Protein AF-A0A1S8C5A7-F1 (afdb_monomer_lite)

Sequence (56 aa):
AGLLATADVASVVVDCESGPVRLGLAASLGVALGAETMRLEELGAESLVRTVREAA

Radius of gyration: 12.65 Å; chains: 1; bounding box: 24×31×26 Å

Foldseek 3Di:
DQVCLVVLPADAFEAADDDDDDPCVSVVVCVNNVHHYYYCVVPPVVVVVVVVVVVD

Structure (mmCIF, N/CA/C/O backbone):
data_AF-A0A1S8C5A7-F1
#
_entry.id   AF-A0A1S8C5A7-F1
#
loop_
_atom_site.group_PDB
_atom_site.id
_atom_site.type_symbol
_atom_site.label_atom_id
_atom_site.label_alt_id
_atom_site.label_comp_id
_atom_site.label_asym_id
_atom_site.label_entity_id
_atom_site.label_seq_id
_atom_site.pdbx_PDB_ins_code
_atom_site.Cartn_x
_atom_site.Cartn_y
_atom_site.Cartn_z
_atom_site.occupancy
_atom_site.B_iso_or_equiv
_atom_site.auth_seq_id
_atom_site.auth_comp_id
_atom_site.auth_asym_id
_atom_site.auth_atom_id
_atom_site.pdbx_PDB_model_num
ATOM 1 N N . ALA A 1 1 ? 13.356 3.262 -2.862 1.00 85.62 1 ALA A N 1
ATOM 2 C CA . ALA A 1 1 ? 12.466 2.622 -3.852 1.00 85.62 1 ALA A CA 1
ATOM 3 C C . ALA A 1 1 ? 13.161 2.318 -5.172 1.00 85.62 1 ALA A C 1
ATOM 5 O O . ALA A 1 1 ? 13.084 1.178 -5.595 1.00 85.62 1 ALA A O 1
ATOM 6 N N . GLY A 1 2 ? 13.872 3.279 -5.785 1.00 92.06 2 GLY A N 1
ATOM 7 C CA . GLY A 1 2 ? 14.424 3.133 -7.143 1.00 92.06 2 GLY A CA 1
ATOM 8 C C . GLY A 1 2 ? 15.140 1.810 -7.440 1.00 92.06 2 GLY A C 1
ATOM 9 O O . GLY A 1 2 ? 14.803 1.179 -8.426 1.00 92.06 2 GLY A O 1
ATOM 10 N N . LEU A 1 3 ? 16.041 1.345 -6.563 1.00 96.25 3 LEU A N 1
ATOM 11 C CA . LEU A 1 3 ? 16.745 0.064 -6.751 1.00 96.25 3 LEU A CA 1
ATOM 12 C C . LEU A 1 3 ? 15.804 -1.154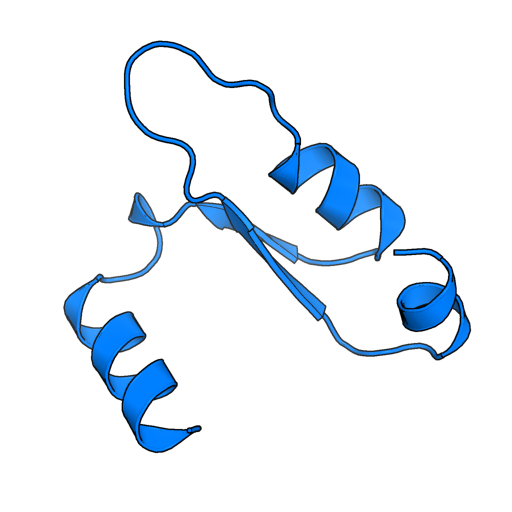 -6.819 1.00 96.25 3 LEU A C 1
ATOM 14 O O . LEU A 1 3 ? 15.994 -2.029 -7.658 1.00 96.25 3 LEU A O 1
ATOM 18 N N . LEU A 1 4 ? 14.787 -1.205 -5.953 1.00 95.25 4 LEU A N 1
ATOM 19 C CA . LEU A 1 4 ? 13.805 -2.297 -5.921 1.00 95.25 4 LEU A CA 1
ATOM 20 C C . LEU A 1 4 ? 12.883 -2.239 -7.141 1.00 95.25 4 LEU A C 1
ATOM 22 O O . LEU A 1 4 ? 12.625 -3.265 -7.760 1.00 95.25 4 LEU A O 1
ATOM 26 N N . ALA A 1 5 ? 12.459 -1.031 -7.523 1.00 94.19 5 ALA A N 1
ATOM 27 C CA . ALA A 1 5 ? 11.658 -0.810 -8.721 1.00 94.19 5 ALA A CA 1
ATOM 28 C C . ALA A 1 5 ? 12.426 -1.199 -9.996 1.00 94.19 5 ALA A C 1
ATOM 30 O O . ALA A 1 5 ? 11.883 -1.863 -10.869 1.00 94.19 5 ALA A O 1
ATOM 31 N N . THR A 1 6 ? 13.715 -0.852 -10.096 1.00 96.44 6 THR A N 1
ATOM 32 C CA . THR A 1 6 ? 14.554 -1.233 -11.248 1.00 96.44 6 THR A CA 1
ATOM 33 C C . THR A 1 6 ? 14.829 -2.730 -11.321 1.00 96.44 6 THR A C 1
ATOM 35 O O . THR A 1 6 ? 15.115 -3.242 -12.397 1.00 96.44 6 THR A O 1
ATOM 38 N N . ALA A 1 7 ? 14.769 -3.419 -10.182 1.00 96.44 7 ALA A N 1
ATOM 39 C CA . ALA A 1 7 ? 14.925 -4.864 -10.095 1.00 96.44 7 ALA A CA 1
ATOM 40 C C . ALA A 1 7 ? 13.591 -5.622 -10.255 1.00 96.44 7 ALA A C 1
ATOM 42 O O . ALA A 1 7 ? 13.581 -6.835 -10.074 1.00 96.44 7 ALA A O 1
ATOM 43 N N . ASP A 1 8 ? 12.494 -4.920 -10.575 1.00 93.94 8 ASP A N 1
ATOM 44 C CA . ASP A 1 8 ? 11.142 -5.473 -10.757 1.00 93.94 8 ASP A CA 1
ATOM 45 C C . ASP A 1 8 ? 10.676 -6.344 -9.574 1.00 93.94 8 ASP A C 1
ATOM 47 O O . ASP A 1 8 ? 10.083 -7.414 -9.719 1.00 93.94 8 ASP A O 1
ATOM 51 N N . VAL A 1 9 ? 11.003 -5.902 -8.355 1.00 95.50 9 VAL A N 1
ATOM 52 C CA . VAL A 1 9 ? 10.659 -6.631 -7.132 1.00 95.50 9 VAL A CA 1
ATOM 53 C C . VAL A 1 9 ? 9.188 -6.409 -6.800 1.00 95.50 9 VAL A C 1
ATOM 55 O O . VAL A 1 9 ? 8.786 -5.304 -6.422 1.00 95.50 9 VAL A O 1
ATOM 58 N N . ALA A 1 10 ? 8.399 -7.483 -6.858 1.00 94.69 10 ALA A N 1
ATOM 59 C CA . ALA A 1 10 ? 7.018 -7.483 -6.387 1.00 94.69 10 ALA A CA 1
ATOM 60 C C . ALA A 1 10 ? 6.942 -6.963 -4.943 1.00 94.69 10 ALA A C 1
ATOM 62 O O . ALA A 1 10 ? 7.625 -7.463 -4.047 1.00 94.69 10 ALA A O 1
ATOM 63 N N . SER A 1 11 ? 6.130 -5.930 -4.733 1.00 93.88 11 SER A N 1
ATOM 64 C CA . SER A 1 11 ? 6.127 -5.147 -3.501 1.00 93.88 11 SER A CA 1
ATOM 65 C C . SER A 1 11 ? 4.701 -4.853 -3.043 1.00 93.88 11 SER A C 1
ATOM 67 O O . SER A 1 11 ? 3.820 -4.577 -3.855 1.00 93.88 11 SER A O 1
ATOM 69 N N . VAL A 1 12 ? 4.504 -4.854 -1.727 1.00 92.62 12 VAL A N 1
ATOM 70 C CA . VAL A 1 12 ? 3.307 -4.344 -1.048 1.00 92.62 12 VAL A CA 1
ATOM 71 C C . VAL A 1 12 ? 3.782 -3.361 0.013 1.00 92.62 12 VAL A C 1
ATOM 73 O O . VAL A 1 12 ? 4.731 -3.647 0.744 1.00 92.62 12 VAL A O 1
ATOM 76 N N . VAL A 1 13 ? 3.149 -2.195 0.090 1.00 93.81 13 VAL A N 1
ATOM 77 C CA . VAL A 1 13 ? 3.461 -1.170 1.085 1.00 93.81 13 VAL A CA 1
ATOM 78 C C . VAL A 1 13 ? 2.351 -1.129 2.123 1.00 93.81 13 VAL A C 1
ATOM 80 O O . VAL A 1 13 ? 1.183 -0.933 1.796 1.00 93.81 13 VAL A O 1
ATOM 83 N N . VAL A 1 14 ? 2.729 -1.286 3.389 1.00 92.50 14 VAL A N 1
ATOM 84 C CA . VAL A 1 14 ? 1.807 -1.149 4.517 1.00 92.50 14 VAL A CA 1
ATOM 85 C C . VAL A 1 14 ? 2.012 0.213 5.157 1.00 92.50 14 VAL A C 1
ATOM 87 O O . VAL A 1 14 ? 3.112 0.548 5.597 1.00 92.50 14 VAL A O 1
ATOM 90 N N . ASP A 1 15 ? 0.947 0.998 5.201 1.00 92.81 15 ASP A N 1
ATOM 91 C CA . ASP A 1 15 ? 0.910 2.240 5.943 1.00 92.81 15 ASP A CA 1
ATOM 92 C C . ASP A 1 15 ? 0.648 1.960 7.427 1.00 92.81 15 ASP A C 1
ATOM 94 O O . ASP A 1 15 ? -0.436 1.521 7.818 1.00 92.81 15 ASP A O 1
ATOM 98 N N . CYS A 1 16 ? 1.672 2.211 8.239 1.00 90.75 16 CYS A N 1
ATOM 99 C CA . CYS A 1 16 ? 1.646 2.053 9.691 1.00 90.75 16 CYS A CA 1
ATOM 100 C C . CYS A 1 16 ? 1.432 3.385 10.428 1.00 90.75 16 CYS A C 1
ATOM 102 O O . CYS A 1 16 ? 1.543 3.431 11.657 1.00 90.75 16 CYS A O 1
ATOM 104 N N . GLU A 1 17 ? 1.192 4.484 9.709 1.00 91.31 17 GLU A N 1
ATOM 105 C CA . GLU A 1 17 ? 0.894 5.768 10.328 1.00 91.31 17 GLU A CA 1
ATOM 106 C C . GLU A 1 17 ? -0.396 5.673 11.155 1.00 91.31 17 GLU A C 1
ATOM 108 O O . GLU A 1 17 ? -1.385 5.068 10.749 1.00 91.31 17 GLU A O 1
ATOM 113 N N . SER A 1 18 ? -0.385 6.266 12.347 1.00 87.50 18 SER A N 1
ATOM 114 C CA . SER A 1 18 ? -1.498 6.196 13.294 1.00 87.50 18 SER A CA 1
ATOM 115 C C . SER A 1 18 ? -1.720 7.540 13.981 1.00 87.50 18 SER A C 1
ATOM 117 O O . SER A 1 18 ? -0.803 8.348 14.134 1.00 87.50 18 SER A O 1
ATOM 119 N N . GLY A 1 19 ? -2.960 7.781 14.408 1.00 87.19 19 GLY A N 1
ATOM 120 C CA . GLY A 1 19 ? -3.355 9.033 15.048 1.00 87.19 19 GLY A CA 1
ATOM 121 C C . GLY A 1 19 ? -3.856 10.102 14.063 1.00 87.19 19 GLY A C 1
ATOM 122 O O . GLY A 1 19 ? -4.146 9.806 12.905 1.00 87.19 19 GLY A O 1
ATOM 123 N N . PRO A 1 20 ? -4.030 11.352 14.528 1.00 87.00 20 PRO A N 1
ATOM 124 C CA . PRO A 1 20 ? -4.751 12.391 13.787 1.00 87.00 20 PRO A CA 1
ATOM 125 C C . PRO A 1 20 ? -3.952 13.039 12.646 1.00 87.00 20 PRO A C 1
ATOM 127 O O . PRO A 1 20 ? -4.520 13.813 11.879 1.00 87.00 20 PRO A O 1
ATOM 130 N N . VAL A 1 21 ? -2.647 12.769 12.538 1.00 91.25 21 VAL A N 1
ATOM 131 C CA . VAL A 1 21 ? -1.766 13.358 11.519 1.00 91.25 21 VAL A CA 1
ATOM 132 C C . VAL A 1 21 ? -1.180 12.254 10.657 1.00 91.25 21 VAL A C 1
ATOM 134 O O . VAL A 1 21 ? -0.704 11.251 11.180 1.00 91.25 21 VAL A O 1
ATOM 137 N N . ARG A 1 22 ? -1.193 12.479 9.339 1.00 89.75 22 ARG A N 1
ATOM 138 C CA . ARG A 1 22 ? 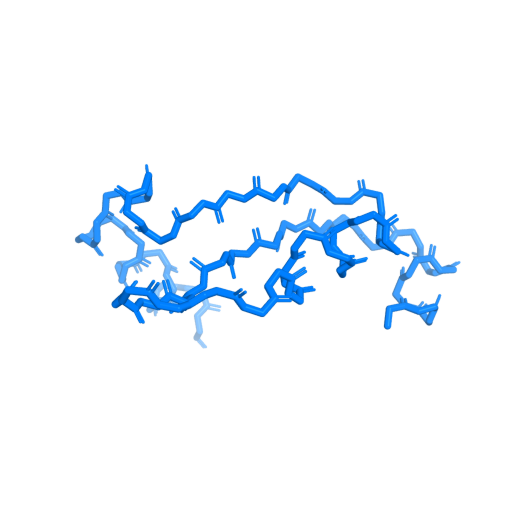-0.618 11.578 8.341 1.00 89.75 22 ARG A CA 1
ATOM 139 C C . ARG A 1 22 ? 0.310 12.350 7.409 1.00 89.75 22 ARG A C 1
ATOM 141 O O . ARG A 1 22 ? -0.081 13.360 6.831 1.00 89.75 22 ARG A O 1
ATOM 148 N N . LEU A 1 23 ? 1.535 11.868 7.291 1.00 93.19 23 LEU A N 1
ATOM 149 C CA . LEU A 1 23 ? 2.597 12.319 6.407 1.00 93.19 23 LEU A CA 1
ATOM 150 C C . LEU A 1 23 ? 2.410 11.797 4.976 1.00 93.19 23 LEU A C 1
A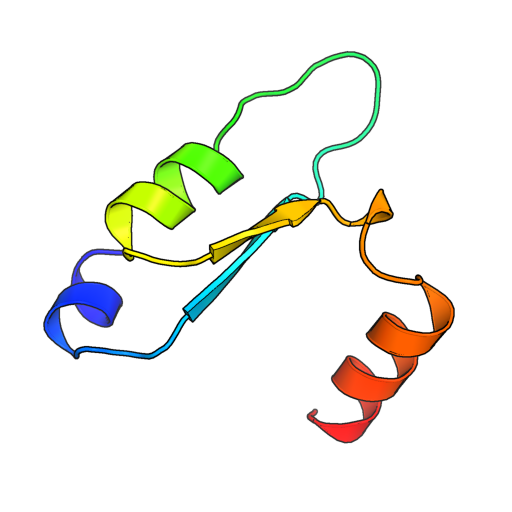TOM 152 O O . LEU A 1 23 ? 2.885 12.432 4.038 1.00 93.19 23 LEU A O 1
ATOM 156 N N . GLY A 1 24 ? 1.729 10.660 4.789 1.00 93.31 24 GLY A N 1
ATOM 157 C CA . GLY A 1 24 ? 1.448 10.103 3.461 1.00 93.31 24 GLY A CA 1
ATOM 158 C C . GLY A 1 24 ? 2.687 9.526 2.768 1.00 93.31 24 GLY A C 1
ATOM 159 O O . GLY A 1 24 ? 2.748 9.440 1.535 1.00 93.31 24 GLY A O 1
ATOM 160 N N . LEU A 1 25 ? 3.693 9.130 3.551 1.00 95.31 25 LEU A N 1
ATOM 161 C CA . LEU A 1 25 ? 4.955 8.614 3.018 1.00 95.31 25 LEU A CA 1
ATOM 162 C C . LEU A 1 25 ? 4.778 7.218 2.423 1.00 95.31 25 LEU A C 1
ATOM 164 O O . LEU A 1 25 ? 5.381 6.919 1.393 1.00 95.31 25 LEU A O 1
ATOM 168 N N . ALA A 1 26 ? 3.913 6.393 3.020 1.00 94.94 26 ALA A N 1
ATOM 169 C CA . ALA A 1 26 ? 3.593 5.062 2.513 1.00 94.94 26 ALA A CA 1
ATOM 170 C C . ALA A 1 26 ? 2.982 5.123 1.103 1.00 94.94 26 ALA A C 1
ATOM 172 O O . ALA A 1 26 ? 3.441 4.427 0.202 1.00 94.94 26 ALA A O 1
ATOM 173 N N . ALA A 1 27 ? 2.030 6.033 0.873 1.00 94.19 27 ALA A N 1
ATOM 174 C CA . ALA A 1 27 ? 1.437 6.244 -0.450 1.00 94.19 27 ALA A CA 1
ATOM 175 C C . ALA A 1 27 ? 2.480 6.700 -1.483 1.00 94.19 27 ALA A C 1
ATOM 177 O O . ALA A 1 27 ? 2.545 6.170 -2.591 1.00 94.19 27 ALA A O 1
ATOM 178 N N . SER A 1 28 ? 3.346 7.644 -1.101 1.00 96.38 28 SER A N 1
ATOM 179 C CA . SER A 1 28 ? 4.428 8.121 -1.972 1.00 96.38 28 SER A CA 1
ATOM 180 C C . SER A 1 28 ? 5.414 7.000 -2.323 1.00 96.38 28 SER A C 1
ATOM 182 O O . SER A 1 28 ? 5.882 6.900 -3.458 1.00 96.38 28 SER A O 1
ATOM 184 N N . LEU A 1 29 ? 5.711 6.126 -1.358 1.00 96.12 29 LEU A N 1
ATOM 185 C CA . LEU A 1 29 ? 6.574 4.969 -1.556 1.00 96.12 29 LEU A CA 1
ATOM 186 C C . LEU A 1 29 ? 5.927 3.917 -2.465 1.00 96.12 29 LEU A C 1
ATOM 188 O O . LEU A 1 29 ? 6.610 3.386 -3.339 1.00 96.12 29 LEU A O 1
ATOM 192 N N . GLY A 1 30 ? 4.630 3.651 -2.289 1.00 95.81 30 GLY A N 1
ATOM 193 C CA . GLY A 1 30 ? 3.858 2.741 -3.132 1.00 95.81 30 GLY A CA 1
ATOM 194 C C . GLY A 1 30 ? 3.892 3.152 -4.597 1.00 95.81 30 GLY A C 1
ATOM 195 O O . GLY A 1 30 ? 4.239 2.344 -5.455 1.00 95.81 30 GLY A O 1
ATOM 196 N N . VAL A 1 31 ? 3.674 4.441 -4.879 1.00 96.25 31 VAL A N 1
ATOM 197 C CA . VAL A 1 31 ? 3.808 4.998 -6.236 1.00 96.25 31 VAL A CA 1
ATOM 198 C C . VAL A 1 31 ? 5.220 4.795 -6.785 1.00 96.25 31 VAL A C 1
ATOM 200 O O . VAL A 1 31 ? 5.379 4.349 -7.918 1.00 96.25 31 VAL A O 1
ATOM 203 N N . ALA A 1 32 ? 6.254 5.073 -5.987 1.00 96.62 32 ALA A N 1
ATOM 204 C CA . ALA A 1 32 ? 7.643 4.918 -6.421 1.00 96.62 32 ALA A CA 1
ATOM 205 C C . ALA A 1 32 ? 8.053 3.457 -6.689 1.00 96.62 32 ALA A C 1
ATOM 207 O O . ALA A 1 32 ? 9.063 3.226 -7.353 1.00 96.62 32 ALA A O 1
ATOM 208 N N . LEU A 1 33 ? 7.311 2.487 -6.150 1.00 96.44 33 LEU A N 1
ATOM 209 C CA . LEU A 1 33 ? 7.534 1.053 -6.340 1.00 96.44 33 LEU A CA 1
ATOM 210 C C . LEU A 1 33 ? 6.550 0.407 -7.329 1.00 96.44 33 LEU A C 1
ATOM 212 O O . LEU A 1 33 ? 6.750 -0.750 -7.674 1.00 96.44 33 LEU A O 1
ATOM 216 N N . GLY A 1 34 ? 5.492 1.106 -7.760 1.00 94.81 34 GLY A N 1
ATOM 217 C CA . GLY A 1 34 ? 4.369 0.478 -8.470 1.00 94.81 34 GLY A CA 1
ATOM 218 C C . GLY A 1 34 ? 3.619 -0.552 -7.612 1.00 94.81 34 GLY A C 1
ATOM 219 O O . GLY A 1 34 ? 3.047 -1.500 -8.139 1.00 94.81 34 GLY A O 1
ATOM 220 N N . ALA A 1 35 ? 3.667 -0.391 -6.289 1.00 94.81 35 ALA A N 1
ATOM 221 C CA . ALA A 1 35 ? 3.188 -1.357 -5.310 1.00 94.81 35 ALA A CA 1
ATOM 222 C C . ALA A 1 35 ? 1.761 -1.054 -4.839 1.00 94.81 35 ALA A C 1
ATOM 224 O O . ALA A 1 35 ? 1.363 0.109 -4.712 1.00 94.81 35 ALA A O 1
ATOM 225 N N . GLU A 1 36 ? 1.024 -2.105 -4.477 1.00 93.19 36 GLU A N 1
ATOM 226 C CA . GLU A 1 36 ? -0.228 -1.955 -3.736 1.00 93.19 36 GLU A CA 1
ATOM 227 C C . GLU A 1 36 ? 0.059 -1.329 -2.367 1.00 93.19 36 GLU A C 1
ATOM 229 O O . GLU A 1 36 ? 0.997 -1.732 -1.676 1.00 93.19 36 GLU A O 1
ATOM 234 N N . THR A 1 37 ? -0.727 -0.319 -1.988 1.00 93.06 37 THR A N 1
ATOM 235 C CA . THR A 1 37 ? -0.600 0.354 -0.690 1.00 93.06 37 THR A CA 1
ATOM 236 C C . THR A 1 37 ? -1.862 0.130 0.123 1.00 93.06 37 THR A C 1
ATOM 238 O O . THR A 1 37 ? -2.950 0.478 -0.330 1.00 93.06 37 THR A O 1
ATOM 241 N N . MET A 1 38 ? -1.707 -0.413 1.325 1.00 90.44 38 MET A N 1
ATOM 242 C CA . MET A 1 38 ? -2.802 -0.734 2.244 1.00 90.44 38 MET A CA 1
ATOM 243 C C . MET A 1 38 ? -2.483 -0.232 3.645 1.00 90.44 38 MET A C 1
ATOM 245 O O . MET A 1 38 ? -1.317 -0.093 4.008 1.00 90.44 38 MET A O 1
ATOM 249 N N . ARG A 1 39 ? -3.502 0.045 4.451 1.00 87.69 39 ARG A N 1
ATOM 250 C CA . ARG A 1 39 ? -3.324 0.491 5.835 1.00 87.69 39 ARG A CA 1
ATOM 251 C C . ARG A 1 39 ? -3.232 -0.688 6.783 1.00 87.69 39 ARG A C 1
ATOM 253 O O . ARG A 1 39 ? -3.863 -1.723 6.580 1.00 87.69 39 ARG A O 1
ATOM 260 N N . LEU A 1 40 ? -2.494 -0.505 7.874 1.00 85.12 40 LEU A N 1
ATOM 261 C CA . LEU A 1 40 ? -2.375 -1.522 8.916 1.00 85.12 40 LEU A CA 1
ATOM 262 C C . LEU A 1 40 ? -3.742 -1.925 9.496 1.00 85.12 40 LEU A C 1
ATOM 264 O O . LEU A 1 40 ? -3.921 -3.068 9.890 1.00 85.12 40 LEU A O 1
ATOM 268 N N . GLU A 1 41 ? -4.715 -1.013 9.510 1.00 80.88 41 GLU A N 1
ATOM 269 C CA . GLU A 1 41 ? -6.083 -1.259 9.991 1.00 80.88 41 GLU A CA 1
ATOM 270 C C . GLU A 1 41 ? -6.893 -2.181 9.062 1.00 80.88 41 GLU A C 1
ATOM 272 O O . GLU A 1 41 ? -7.833 -2.843 9.496 1.00 80.88 41 GLU A O 1
ATOM 277 N N . GLU A 1 42 ? -6.551 -2.186 7.772 1.00 73.50 42 GLU A N 1
ATOM 278 C CA . GLU A 1 42 ? -7.201 -2.992 6.730 1.00 73.50 42 GLU A CA 1
ATOM 279 C C . GLU A 1 42 ? -6.663 -4.432 6.743 1.00 73.50 42 GLU A C 1
ATOM 281 O O . GLU A 1 42 ? -7.318 -5.363 6.272 1.00 73.50 42 GLU A O 1
ATOM 286 N N . LEU A 1 43 ? -5.490 -4.628 7.350 1.00 71.25 43 LEU A N 1
ATOM 287 C CA . LEU A 1 43 ? -4.887 -5.922 7.620 1.00 71.25 43 LEU A CA 1
ATOM 288 C C . LEU A 1 43 ? -5.372 -6.423 8.981 1.00 71.25 43 LEU A C 1
ATOM 290 O O . LEU A 1 43 ? -5.071 -5.837 10.017 1.00 71.25 43 LEU A O 1
ATOM 294 N N . GLY A 1 44 ? -6.098 -7.544 9.010 1.00 75.88 44 GLY A N 1
ATOM 295 C CA . GLY A 1 44 ? -6.472 -8.185 10.273 1.00 75.88 44 GLY A CA 1
ATOM 296 C C . GLY A 1 44 ? -5.229 -8.416 11.141 1.00 75.88 44 GLY A C 1
ATOM 297 O O . GLY A 1 44 ? -4.385 -9.245 10.795 1.00 75.88 44 GLY A O 1
ATOM 298 N N . ALA A 1 45 ? -5.109 -7.670 12.245 1.00 65.00 45 ALA A N 1
ATOM 299 C CA . ALA A 1 45 ? -3.869 -7.551 13.018 1.00 65.00 45 ALA A CA 1
ATOM 300 C C . ALA A 1 45 ? -3.314 -8.912 13.475 1.00 65.00 45 ALA A C 1
ATOM 302 O O . ALA A 1 45 ? -2.111 -9.158 13.410 1.00 65.00 45 ALA A O 1
ATOM 303 N N . GLU A 1 46 ? -4.196 -9.831 13.868 1.00 67.50 46 GLU A N 1
ATOM 304 C CA . GLU A 1 46 ? -3.830 -11.190 14.279 1.00 67.50 46 GLU A CA 1
ATOM 305 C C . GLU A 1 46 ? -3.284 -12.026 13.113 1.00 67.50 46 GLU A C 1
ATOM 307 O O . GLU A 1 46 ? -2.285 -12.733 13.261 1.00 67.50 46 GLU A O 1
ATOM 312 N N . SER A 1 47 ? -3.896 -11.910 11.930 1.00 67.88 47 SER A N 1
ATOM 313 C CA . SER A 1 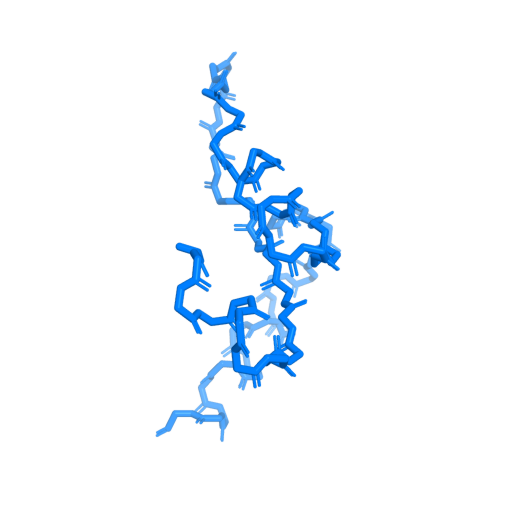47 ? -3.447 -12.622 10.732 1.00 67.88 47 SER A CA 1
ATOM 314 C C . SER A 1 47 ? -2.099 -12.095 10.246 1.00 67.88 47 SER A C 1
ATOM 316 O O . SER A 1 47 ? -1.243 -12.887 9.861 1.00 67.88 47 SER A O 1
ATOM 318 N N . LEU A 1 48 ? -1.882 -10.778 10.295 1.00 73.25 48 LEU A N 1
ATOM 319 C CA . LEU A 1 48 ? -0.622 -10.160 9.883 1.00 73.25 48 LEU A CA 1
ATOM 320 C C . LEU A 1 48 ? 0.538 -10.572 10.795 1.00 73.25 48 LEU A C 1
ATOM 322 O O . LEU A 1 48 ? 1.586 -10.988 10.306 1.00 73.25 48 LEU A O 1
ATOM 326 N N . VAL A 1 49 ? 0.349 -10.494 12.116 1.00 73.94 49 VAL A N 1
ATOM 327 C CA . VAL A 1 49 ? 1.385 -10.876 13.089 1.00 73.94 49 VAL A CA 1
ATOM 328 C C . VAL A 1 49 ? 1.798 -12.334 12.903 1.00 73.94 49 VAL A C 1
ATOM 330 O O . VAL A 1 49 ? 2.987 -12.645 12.982 1.00 73.94 49 VAL A O 1
ATOM 333 N N . ARG A 1 50 ? 0.836 -13.222 12.629 1.00 76.12 50 ARG A N 1
ATOM 334 C CA . ARG A 1 50 ? 1.115 -14.633 12.357 1.00 76.12 50 ARG A CA 1
ATOM 335 C C . ARG A 1 50 ? 1.936 -14.810 11.079 1.00 76.12 50 ARG A C 1
ATOM 337 O O . ARG A 1 50 ? 2.993 -15.426 11.143 1.00 76.12 50 ARG A O 1
ATOM 344 N N . THR A 1 51 ? 1.512 -14.221 9.961 1.00 76.94 51 THR A N 1
ATOM 345 C CA . THR 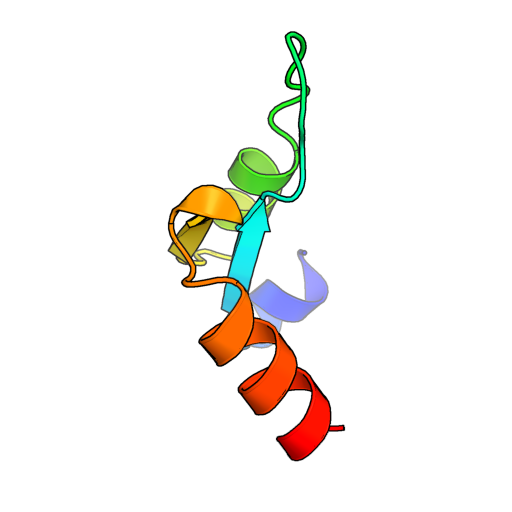A 1 51 ? 2.226 -14.340 8.678 1.00 76.94 51 THR A CA 1
ATOM 346 C C . THR A 1 51 ? 3.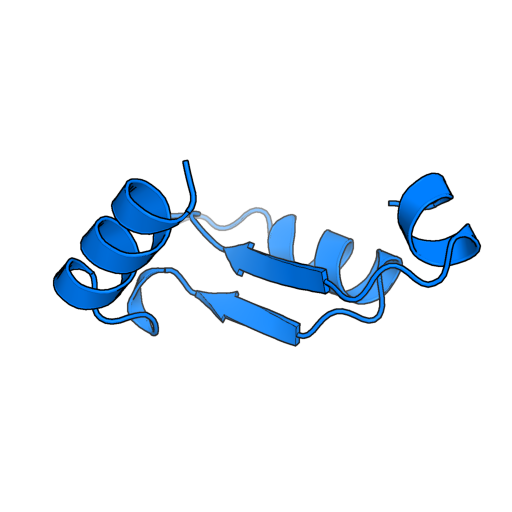652 -13.790 8.759 1.00 76.94 51 THR A C 1
ATOM 348 O O . THR A 1 51 ? 4.579 -14.423 8.266 1.00 76.94 51 THR A O 1
ATOM 351 N N . VAL A 1 52 ? 3.859 -12.646 9.422 1.00 77.25 52 VAL A N 1
ATOM 352 C CA . VAL A 1 52 ? 5.200 -12.057 9.588 1.00 77.25 52 VAL A CA 1
ATOM 353 C C . VAL A 1 52 ? 6.104 -12.949 10.443 1.00 77.25 52 VAL A C 1
ATOM 355 O O . VAL A 1 52 ? 7.279 -13.094 10.129 1.00 77.25 52 VAL A O 1
ATOM 358 N N . ARG A 1 53 ? 5.572 -13.569 11.505 1.00 76.94 53 ARG A N 1
ATOM 359 C CA . ARG A 1 53 ? 6.338 -14.505 12.346 1.00 76.94 53 ARG A CA 1
ATOM 360 C C . ARG A 1 53 ? 6.651 -15.829 11.650 1.00 76.94 53 ARG A C 1
ATOM 362 O O . ARG A 1 53 ? 7.655 -16.433 11.989 1.00 76.94 53 ARG A O 1
ATOM 369 N N . GLU A 1 54 ? 5.794 -16.290 10.742 1.00 79.06 54 GLU A N 1
ATOM 370 C CA . GLU A 1 54 ? 6.018 -17.512 9.953 1.00 79.06 54 GLU A CA 1
ATOM 371 C C . GLU A 1 54 ? 7.012 -17.293 8.797 1.00 79.06 54 GLU A C 1
ATOM 373 O O . GLU A 1 54 ? 7.654 -18.244 8.360 1.00 79.06 54 GLU A O 1
ATOM 378 N N . ALA A 1 55 ? 7.138 -16.058 8.298 1.00 66.44 55 ALA A N 1
ATOM 379 C CA . ALA A 1 55 ? 8.035 -15.698 7.197 1.00 66.44 55 ALA A CA 1
ATOM 380 C C . ALA A 1 55 ? 9.436 -15.220 7.640 1.00 66.44 55 ALA A C 1
ATOM 382 O O . ALA A 1 55 ? 10.307 -15.059 6.783 1.00 66.44 55 ALA A O 1
ATOM 383 N N . ALA A 1 56 ? 9.635 -14.963 8.938 1.00 55.19 56 ALA A N 1
ATOM 384 C CA . ALA A 1 56 ? 10.910 -14.567 9.547 1.00 55.19 56 ALA A CA 1
ATOM 385 C C . ALA A 1 56 ? 11.694 -15.784 10.055 1.00 55.19 56 ALA A C 1
ATOM 387 O O . ALA A 1 56 ? 12.935 -15.779 9.893 1.00 55.19 56 ALA A O 1
#

pLDDT: mean 87.06, std 10.28, range [55.19, 96.62]

Secondary structure (DSSP, 8-state):
-HHHHHTT---EEEE---SS----HHHHHHHHHT-EEEETTTS-HHHHHHHHHHH-